Protein 3D0J (pdb70)

InterPro domains:
  IPR014710 RmlC-like jelly roll fold [G3DSA:2.60.120.10] (1-137)

Nearest PDB structures (foldseek):
  3d0j-assembly1_A-2  TM=1.005E+00  e=8.021E-25  Clostridium acetobutylicum ATCC 824
  3smh-assembly2_F  TM=5.228E-01  e=2.916E-04  Arachis hypogaea
  3smh-assembly2_B  TM=5.277E-01  e=7.782E-04  Arachis hypogaea
  1uij-assembly2_D  TM=4.399E-01  e=5.925E-04  Glycine max
  1ipj-assembly1_B  TM=4.415E-01  e=8.679E-04  Glycine max

B-factor: mean 23.26, std 12.99, range [12.83, 346.72]

Structure (mmCIF, N/CA/C/O backbone):
data_3D0J
#
_entry.id   3D0J
#
_cell.length_a   52.878
_cell.length_b   52.878
_cell.length_c   112.280
_cell.angle_alpha   90.00
_cell.angle_beta   90.00
_cell.angle_gamma   120.00
#
_symmetry.space_group_name_H-M   'P 32 2 1'
#
loop_
_entity.id
_entity.type
_entity.pdbx_description
1 polymer 'Uncharacterized protein CA_C3497'
2 non-polymer 'FORMIC ACID'
3 non-polymer GLYCEROL
4 water water
#
loop_
_atom_site.group_PDB
_atom_site.id
_atom_site.type_symbol
_atom_site.label_atom_id
_atom_site.label_alt_id
_atom_site.label_comp_id
_atom_site.label_asym_id
_atom_site.label_entity_id
_atom_site.label_seq_id
_atom_site.pdbx_PDB_ins_code
_atom_site.Cartn_x
_atom_site.Cartn_y
_atom_site.Cartn_z
_atom_site.occupancy
_atom_site.B_iso_or_equiv
_atom_site.auth_seq_id
_atom_site.auth_comp_id
_atom_site.auth_asym_id
_atom_site.auth_atom_id
_atom_site.pdbx_PDB_model_num
ATOM 1 N N . ALA A 1 3 ? 33.302 15.772 39.809 1.00 36.36 0 ALA A N 1
ATOM 2 C CA . ALA A 1 3 ? 33.703 14.577 39.009 1.00 34.68 0 ALA A CA 1
ATOM 3 C C . ALA A 1 3 ? 33.623 14.788 37.490 1.00 33.45 0 ALA A C 1
ATOM 4 O O . ALA A 1 3 ? 32.753 15.521 36.975 1.00 34.46 0 ALA A O 1
ATOM 22 N N A LYS A 1 5 ? 32.683 14.127 33.663 0.50 27.74 2 LYS A N 1
ATOM 23 N N B LYS A 1 5 ? 33.043 13.770 33.657 0.50 26.73 2 LYS A N 1
ATOM 24 C CA A LYS A 1 5 ? 31.796 13.306 32.842 0.50 25.75 2 LYS A CA 1
ATOM 25 C CA B LYS A 1 5 ? 31.957 13.281 32.867 0.50 25.20 2 LYS A CA 1
ATOM 26 C C A LYS A 1 5 ? 32.631 12.565 31.797 0.50 23.22 2 LYS A C 1
ATOM 27 C C B LYS A 1 5 ? 32.654 12.601 31.711 0.50 22.84 2 LYS A C 1
ATOM 28 O O A LYS A 1 5 ? 33.773 12.916 31.546 0.50 22.57 2 LYS A O 1
ATOM 29 O O B LYS A 1 5 ? 33.717 13.040 31.284 0.50 22.26 2 LYS A O 1
ATOM 40 N N . PRO A 1 6 ? 32.050 11.528 31.182 1.00 21.30 3 PRO A N 1
ATOM 41 C CA . PRO A 1 6 ? 32.693 10.923 29.996 1.00 19.52 3 PRO A CA 1
ATOM 42 C C . PRO A 1 6 ? 32.625 11.935 28.854 1.00 18.68 3 PRO A C 1
ATOM 43 O O . PRO A 1 6 ? 31.774 12.839 28.867 1.00 19.30 3 PRO A O 1
ATOM 47 N N . ASP A 1 7 ? 33.506 11.792 27.867 1.00 17.52 4 ASP A N 1
ATOM 48 C CA . ASP A 1 7 ? 33.309 12.556 26.627 1.00 16.91 4 ASP A CA 1
ATOM 49 C C . ASP A 1 7 ? 32.131 11.917 25.899 1.00 15.85 4 ASP A C 1
ATOM 50 O O . ASP A 1 7 ? 31.966 10.690 25.921 1.00 17.32 4 ASP A O 1
ATOM 55 N N . ILE A 1 8 ? 31.291 12.738 25.293 1.00 16.43 5 ILE A N 1
ATOM 56 C CA . ILE A 1 8 ? 30.057 12.263 24.664 1.00 16.85 5 ILE A CA 1
ATOM 57 C C . ILE A 1 8 ? 30.093 12.721 23.218 1.00 17.30 5 ILE A C 1
ATOM 58 O O . ILE A 1 8 ? 30.202 13.939 22.920 1.00 16.82 5 ILE A O 1
ATOM 63 N N . TYR A 1 9 ? 30.035 11.755 22.304 1.00 16.25 6 TYR A N 1
ATOM 64 C CA . TYR A 1 9 ? 30.189 12.064 20.879 1.00 16.53 6 TYR A CA 1
ATOM 65 C C . TYR A 1 9 ? 28.922 11.695 20.103 1.00 16.71 6 TYR A C 1
ATOM 66 O O . TYR A 1 9 ? 28.269 10.652 20.365 1.00 17.09 6 TYR A O 1
ATOM 75 N N . GLU A 1 10 ? 28.590 12.535 19.113 1.00 16.20 7 GLU A N 1
ATOM 76 C CA . GLU A 1 10 ? 27.458 12.237 18.240 1.00 17.73 7 GLU A CA 1
ATOM 77 C C . GLU A 1 10 ? 27.825 12.717 16.832 1.00 17.84 7 GLU A C 1
ATOM 78 O O . GLU A 1 10 ? 28.762 13.547 16.657 1.00 17.95 7 GLU A O 1
ATOM 84 N N . ASN A 1 11 ? 27.070 12.220 15.860 1.00 15.68 8 ASN A N 1
ATOM 85 C CA . ASN A 1 11 ? 27.238 12.683 14.477 1.00 15.50 8 ASN A CA 1
ATOM 86 C C . ASN A 1 11 ? 25.856 12.930 13.910 1.00 16.30 8 ASN A C 1
ATOM 87 O O . ASN A 1 11 ? 25.046 11.966 13.797 1.00 16.56 8 ASN A O 1
ATOM 92 N N . ASN A 1 12 ? 25.572 14.203 13.592 1.00 17.76 9 ASN A N 1
ATOM 93 C CA . ASN A 1 12 ? 24.307 14.543 12.923 1.00 18.55 9 ASN A CA 1
ATOM 94 C C . ASN A 1 12 ? 24.489 14.954 11.485 1.00 19.79 9 ASN A C 1
ATOM 95 O O . ASN A 1 12 ? 23.556 15.494 10.875 1.00 23.14 9 ASN A O 1
ATOM 100 N N . ARG A 1 13 ? 25.665 14.690 10.940 1.00 16.78 10 ARG A N 1
ATOM 101 C CA . ARG A 1 13 ? 26.007 15.090 9.567 1.00 17.18 10 ARG A CA 1
ATOM 102 C C . ARG A 1 13 ? 25.867 13.915 8.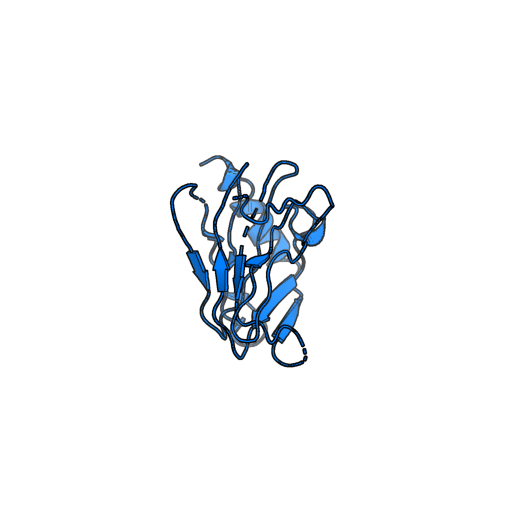606 1.00 17.32 10 ARG A C 1
ATOM 103 O O . ARG A 1 13 ? 25.768 12.761 9.017 1.00 18.57 10 ARG A O 1
ATOM 111 N N . GLU A 1 14 ? 25.874 14.191 7.309 1.00 16.57 11 GLU A N 1
ATOM 112 C CA . GLU A 1 14 ? 25.895 13.116 6.308 1.00 17.51 11 GLU A CA 1
ATOM 113 C C . GLU A 1 14 ? 27.211 12.302 6.422 1.00 16.26 11 GLU A C 1
ATOM 114 O O . GLU A 1 14 ? 28.303 12.837 6.662 1.00 18.17 11 GLU A O 1
ATOM 120 N N . GLY A 1 15 ? 27.111 10.995 6.267 1.00 17.10 12 GLY A N 1
ATOM 121 C CA . GLY A 1 15 ? 28.324 10.243 6.152 1.00 18.01 12 GLY A CA 1
ATOM 122 C C . GLY A 1 15 ? 29.095 10.097 7.455 1.00 17.23 12 GLY A C 1
ATOM 123 O O . GLY A 1 15 ? 28.526 9.934 8.543 1.00 17.23 12 GLY A O 1
ATOM 124 N N . ILE A 1 16 ? 30.411 10.148 7.345 1.00 17.29 13 ILE A N 1
ATOM 125 C CA . ILE A 1 16 ? 31.280 9.730 8.446 1.00 16.95 13 ILE A CA 1
ATOM 126 C C . ILE A 1 16 ? 31.787 10.890 9.280 1.00 16.79 13 ILE A C 1
ATOM 127 O O . ILE A 1 16 ? 32.203 11.929 8.740 1.00 17.82 13 ILE A O 1
ATOM 132 N N . LEU A 1 17 ? 31.774 10.717 10.609 1.00 16.67 14 LEU A N 1
ATOM 133 C CA . LEU A 1 17 ? 32.462 11.624 11.507 1.00 17.09 14 LEU A CA 1
ATOM 134 C C . LEU A 1 17 ? 33.304 10.755 12.436 1.00 17.42 14 LEU A C 1
ATOM 135 O O . LEU A 1 17 ? 32.781 9.846 13.128 1.00 17.89 14 LEU A O 1
ATOM 140 N N A CYS A 1 18 ? 34.601 11.024 12.429 0.50 18.77 15 CYS A N 1
ATOM 141 N N B CYS A 1 18 ? 34.610 11.002 12.479 0.50 15.97 15 CYS A N 1
ATOM 142 C CA A CYS A 1 18 ? 35.503 10.383 13.334 0.50 18.68 15 CYS A CA 1
ATOM 143 C CA B CYS A 1 18 ? 35.453 10.218 13.362 0.50 16.48 15 CYS A CA 1
ATOM 144 C C A CYS A 1 18 ? 35.329 11.084 14.662 0.50 17.75 15 CYS A C 1
ATOM 145 C C B CYS A 1 18 ? 35.652 10.913 14.694 0.50 17.23 15 CYS A C 1
ATOM 146 O O A CYS A 1 18 ? 35.414 12.342 14.749 0.50 17.11 15 CYS A O 1
ATOM 147 O O B CYS A 1 18 ? 36.287 11.957 14.815 0.50 18.26 15 CYS A O 1
ATOM 152 N N . VAL A 1 19 ? 35.090 10.285 15.703 1.00 17.60 16 VAL A N 1
ATOM 153 C CA . VAL A 1 19 ? 34.852 10.884 17.017 1.00 17.61 16 VAL A CA 1
ATOM 154 C C . VAL A 1 19 ? 35.901 10.621 18.082 1.00 18.84 16 VAL A C 1
ATOM 155 O O . VAL A 1 19 ? 36.031 11.426 19.030 1.00 19.37 16 VAL A O 1
ATOM 159 N N . TYR A 1 20 ? 36.659 9.537 17.949 1.00 17.79 17 TYR A N 1
ATOM 160 C CA . TYR A 1 20 ? 37.705 9.219 18.927 1.00 17.31 17 TYR A CA 1
ATOM 161 C C . TYR A 1 20 ? 38.904 8.679 18.151 1.00 17.74 17 TYR A C 1
ATOM 162 O O . TYR A 1 20 ? 38.744 7.851 17.253 1.00 17.59 17 TYR A O 1
ATOM 171 N N A LYS A 1 21 ? 40.092 9.175 18.494 0.50 18.45 18 LYS A N 1
ATOM 172 N N B LYS A 1 21 ? 40.115 9.109 18.495 0.50 18.54 18 LYS A N 1
ATOM 173 C CA A LYS A 1 21 ? 41.325 8.709 17.899 0.50 19.23 18 LYS A CA 1
ATOM 174 C CA B LYS A 1 21 ? 41.292 8.591 17.816 0.50 19.38 18 LYS A CA 1
ATOM 175 C C A LYS A 1 21 ? 42.410 8.666 18.967 0.50 18.93 18 LYS A C 1
ATOM 176 C C B LYS A 1 21 ? 42.500 8.730 18.733 0.50 19.21 18 LYS A C 1
ATOM 177 O O A LYS A 1 21 ? 42.492 9.553 19.844 0.50 18.14 18 LYS A O 1
ATOM 178 O O B LYS A 1 21 ? 42.735 9.805 19.300 0.50 18.89 18 LYS A O 1
ATOM 189 N N . ASN A 1 22 ? 43.246 7.641 18.893 1.00 18.57 19 ASN A N 1
ATOM 190 C CA . ASN A 1 22 ? 44.510 7.675 19.646 1.00 19.63 19 ASN A CA 1
ATOM 191 C C . ASN A 1 22 ? 45.633 7.170 18.740 1.00 20.21 19 ASN A C 1
ATOM 192 O O . ASN A 1 22 ? 45.442 7.146 17.525 1.00 21.67 19 ASN A O 1
ATOM 197 N N A GLU A 1 23 ? 46.798 6.802 19.268 0.50 20.33 20 GLU A N 1
ATOM 198 N N B GLU A 1 23 ? 46.769 6.777 19.329 0.50 20.38 20 GLU A N 1
ATOM 199 C CA A GLU A 1 23 ? 47.871 6.392 18.343 0.50 20.79 20 GLU A CA 1
ATOM 200 C CA B GLU A 1 23 ? 47.941 6.313 18.558 0.50 21.13 20 GLU A CA 1
ATOM 201 C C A GLU A 1 23 ? 47.688 4.963 17.811 0.50 20.15 20 GLU A C 1
ATOM 202 C C B GLU A 1 23 ? 47.784 4.901 17.999 0.50 20.24 20 GLU A C 1
ATOM 203 O O A GLU A 1 23 ? 48.445 4.517 16.927 0.50 21.08 20 GLU A O 1
ATOM 204 O O B GLU A 1 23 ? 48.671 4.393 17.302 0.50 21.01 20 GLU A O 1
ATOM 215 N N . LYS A 1 24 ? 46.657 4.262 18.314 1.00 19.87 21 LYS A N 1
ATOM 216 C CA . LYS A 1 24 ? 46.411 2.876 17.906 1.00 18.64 21 LYS A CA 1
ATOM 217 C C . LYS A 1 24 ? 45.123 2.675 17.102 1.00 18.65 21 LYS A C 1
ATOM 218 O O . LYS A 1 24 ? 45.163 2.084 16.009 1.00 19.79 21 LYS A O 1
ATOM 224 N N . TRP A 1 25 ? 43.996 3.147 17.659 1.00 17.80 22 TRP A N 1
ATOM 225 C CA . TRP A 1 25 ? 42.710 2.938 16.969 1.00 17.10 22 TRP A CA 1
ATOM 226 C C . TRP A 1 25 ? 41.877 4.189 16.872 1.00 17.05 22 TRP A C 1
ATOM 227 O O . TRP A 1 25 ? 42.166 5.213 17.501 1.00 17.33 22 TRP A O 1
ATOM 238 N N A LEU A 1 26 ? 40.846 4.125 16.057 0.60 17.36 23 LEU A N 1
ATOM 239 N N B LEU A 1 26 ? 40.770 4.041 16.148 0.40 16.81 23 LEU A N 1
ATOM 240 C CA A LEU A 1 26 ? 39.876 5.195 16.053 0.60 18.29 23 LEU A CA 1
ATOM 241 C CA B LEU A 1 26 ? 39.899 5.128 15.712 0.40 17.10 23 LEU A CA 1
ATOM 242 C C A LEU A 1 26 ? 38.473 4.598 16.034 0.60 17.48 23 LEU A C 1
ATOM 243 C C B LEU A 1 26 ? 38.441 4.643 15.762 0.40 16.68 23 LEU A C 1
ATOM 244 O O A LEU A 1 26 ? 38.259 3.406 15.788 0.60 17.47 23 LEU A O 1
ATOM 245 O O B LEU A 1 26 ? 38.168 3.522 15.286 0.40 16.28 23 LEU A O 1
ATOM 254 N N . VAL A 1 27 ? 37.519 5.464 16.315 1.00 16.98 24 VAL A N 1
ATOM 255 C CA . VAL A 1 27 ? 36.079 5.101 16.320 1.00 16.22 24 VAL A CA 1
ATOM 256 C C . VAL A 1 27 ? 35.324 6.179 15.576 1.00 17.45 24 VAL A C 1
ATOM 257 O O . VAL A 1 27 ? 35.516 7.373 15.844 1.00 17.46 24 VAL A O 1
ATOM 261 N N . CYS A 1 28 ? 34.532 5.742 14.596 1.00 16.21 25 CYS A N 1
ATOM 262 C CA . CYS A 1 28 ? 33.759 6.689 13.774 1.00 16.26 25 CYS A CA 1
ATOM 263 C C . CYS A 1 28 ? 32.281 6.352 13.879 1.00 16.20 25 CYS A C 1
ATOM 264 O O . CYS A 1 28 ? 31.899 5.183 14.110 1.00 16.98 25 CYS A O 1
ATOM 267 N N . ILE A 1 29 ? 31.448 7.378 13.699 1.00 15.71 26 ILE A N 1
ATOM 268 C CA . ILE A 1 29 ? 30.004 7.183 13.582 1.00 16.13 26 ILE A CA 1
ATOM 269 C C . ILE A 1 29 ? 29.622 7.517 12.143 1.00 16.17 26 ILE A C 1
ATOM 270 O O . ILE A 1 29 ? 29.951 8.598 11.640 1.00 16.02 26 ILE A O 1
ATOM 275 N N . LYS A 1 30 ? 28.964 6.585 11.458 1.00 15.88 27 LYS A N 1
ATOM 276 C CA . LYS A 1 30 ? 28.619 6.785 10.046 1.00 16.21 27 LYS A CA 1
ATOM 277 C C . LYS A 1 30 ? 27.111 6.820 9.855 1.00 16.94 27 LYS A C 1
ATOM 278 O O . LYS A 1 30 ? 26.400 5.844 10.190 1.00 17.39 27 LYS A O 1
ATOM 284 N N . ASN A 1 31 ? 26.611 7.913 9.293 1.00 16.40 28 ASN A N 1
ATOM 285 C CA . ASN A 1 31 ? 25.209 8.052 8.889 1.00 17.24 28 ASN A CA 1
ATOM 286 C C . ASN A 1 31 ? 25.092 7.792 7.399 1.00 16.60 28 ASN A C 1
ATOM 287 O O . ASN A 1 31 ? 26.100 7.564 6.719 1.00 16.88 28 ASN A O 1
ATOM 292 N N . TRP A 1 32 ? 23.871 7.844 6.911 1.00 16.43 29 TRP A N 1
ATOM 293 C CA . TRP A 1 32 ? 23.640 7.654 5.477 1.00 16.87 29 TRP A CA 1
ATOM 294 C C . TRP A 1 32 ? 24.449 8.658 4.661 1.00 16.97 29 TRP A C 1
ATOM 295 O O . TRP A 1 32 ? 24.639 9.823 5.074 1.00 16.70 29 TRP A O 1
ATOM 306 N N A LYS A 1 33 ? 24.952 8.206 3.512 0.50 17.41 30 LYS A N 1
ATOM 307 N N B LYS A 1 33 ? 24.896 8.188 3.498 0.50 17.61 30 LYS A N 1
ATOM 308 C CA A LYS A 1 33 ? 25.520 9.105 2.498 0.50 17.81 30 LYS A CA 1
ATOM 309 C CA B LYS A 1 33 ? 25.513 9.035 2.486 0.50 18.41 30 LYS A CA 1
ATOM 310 C C A LYS A 1 33 ? 25.221 8.457 1.149 0.50 17.76 30 LYS A C 1
ATOM 311 C C B LYS A 1 33 ? 25.092 8.447 1.144 0.50 17.93 30 LYS A C 1
ATOM 312 O O A LYS A 1 33 ? 25.111 7.233 1.067 0.50 17.30 30 LYS A O 1
ATOM 313 O O B LYS A 1 33 ? 24.737 7.274 1.064 0.50 17.66 30 LYS A O 1
ATOM 324 N N . PRO A 1 34 ? 25.079 9.276 0.086 1.00 18.09 31 PRO A N 1
ATOM 325 C CA . PRO A 1 34 ? 24.701 8.769 -1.247 1.00 17.70 31 PRO A CA 1
ATOM 326 C C . PRO A 1 34 ? 25.425 7.508 -1.743 1.00 17.56 31 PRO A C 1
ATOM 327 O O . PRO A 1 34 ? 24.713 6.627 -2.293 1.00 18.77 31 PRO A O 1
ATOM 331 N N . ASP A 1 35 ? 26.747 7.350 -1.534 1.00 17.59 32 ASP A N 1
ATOM 332 C CA . ASP A 1 35 ? 27.385 6.155 -2.089 1.00 18.40 32 ASP A CA 1
ATOM 333 C C . ASP A 1 35 ? 27.192 4.889 -1.257 1.00 18.59 32 ASP A C 1
ATOM 334 O O . ASP A 1 35 ? 27.739 3.819 -1.588 1.00 19.50 32 ASP A O 1
ATOM 339 N N . ASN A 1 36 ? 26.428 5.029 -0.175 1.00 18.02 33 ASN A N 1
ATOM 340 C CA . ASN A 1 36 ? 25.942 3.845 0.531 1.00 17.85 33 ASN A CA 1
ATOM 341 C C . ASN A 1 36 ? 24.460 3.595 0.249 1.00 17.64 33 ASN A C 1
ATOM 342 O O . ASN A 1 36 ? 23.911 2.588 0.689 1.00 18.05 33 ASN A O 1
ATOM 347 N N . ASP A 1 37 ? 23.767 4.533 -0.402 1.00 17.32 34 ASP A N 1
ATOM 348 C CA . ASP A 1 37 ? 22.368 4.259 -0.719 1.00 17.22 34 ASP A CA 1
ATOM 349 C C . ASP A 1 37 ? 22.249 3.126 -1.732 1.00 17.35 34 ASP A C 1
ATOM 350 O O . ASP A 1 37 ? 23.126 2.958 -2.584 1.00 16.67 34 ASP A O 1
ATOM 355 N N . ILE A 1 38 ? 21.133 2.394 -1.689 1.00 17.76 35 ILE A N 1
ATOM 356 C CA . ILE A 1 38 ? 20.948 1.345 -2.698 1.00 19.14 35 ILE A CA 1
ATOM 357 C C . ILE A 1 38 ? 21.100 1.900 -4.142 1.00 19.71 35 ILE A C 1
ATOM 358 O O . ILE A 1 38 ? 21.650 1.209 -5.026 1.00 20.54 35 ILE A O 1
ATOM 363 N N A GLU A 1 39 ? 20.657 3.123 -4.368 0.60 18.65 36 GLU A N 1
ATOM 364 N N B GLU A 1 39 ? 20.655 3.139 -4.350 0.40 19.68 36 GLU A N 1
ATOM 365 C CA A GLU A 1 39 ? 20.767 3.699 -5.713 0.60 19.62 36 GLU A CA 1
ATOM 366 C CA B GLU A 1 39 ? 20.706 3.812 -5.665 0.40 21.17 36 GLU A CA 1
ATOM 367 C C A GLU A 1 39 ? 22.157 4.152 -6.078 0.60 18.83 36 GLU A C 1
ATOM 368 C C B GLU A 1 39 ? 22.052 4.451 -5.995 0.40 19.96 36 GLU A C 1
ATOM 369 O O A GLU A 1 39 ? 22.462 4.334 -7.279 0.60 18.82 36 GLU A O 1
ATOM 370 O O B GLU A 1 39 ? 22.239 5.040 -7.076 0.40 19.43 36 GLU A O 1
ATOM 381 N N . GLY A 1 40 ? 22.978 4.383 -5.045 1.00 18.92 37 GLY A N 1
ATOM 382 C CA . GLY A 1 40 ? 24.291 5.006 -5.202 1.00 18.70 37 GLY A CA 1
ATOM 383 C C . GLY A 1 40 ? 25.463 4.046 -5.085 1.00 19.12 37 GLY A C 1
ATOM 384 O O . GLY A 1 40 ? 26.595 4.471 -5.205 1.00 19.59 37 GLY A O 1
ATOM 385 N N A ILE A 1 41 ? 25.200 2.751 -4.884 0.60 18.76 38 ILE A N 1
ATOM 386 N N B ILE A 1 41 ? 25.212 2.772 -4.811 0.40 19.18 38 ILE A N 1
ATOM 387 C CA A ILE A 1 41 ? 26.291 1.771 -4.803 0.60 18.02 38 ILE A CA 1
ATOM 388 C CA B ILE A 1 41 ? 26.332 1.850 -4.725 0.40 18.88 38 ILE A CA 1
ATOM 389 C C A ILE A 1 41 ? 27.102 1.716 -6.095 0.60 19.31 38 ILE A C 1
ATOM 390 C C B ILE A 1 41 ? 27.082 1.859 -6.068 0.40 19.54 38 ILE A C 1
ATOM 391 O O A ILE A 1 41 ? 26.554 1.450 -7.164 0.60 19.38 38 ILE A O 1
ATOM 392 O O B ILE A 1 41 ? 26.469 1.821 -7.139 0.40 19.13 38 ILE A O 1
ATOM 401 N N . ALA A 1 42 ? 28.406 1.999 -6.003 1.00 18.68 39 ALA A N 1
ATOM 402 C CA . ALA A 1 42 ? 29.215 2.174 -7.214 1.00 18.88 39 ALA A CA 1
ATOM 403 C C . ALA A 1 42 ? 30.629 1.659 -7.102 1.00 18.31 39 ALA A C 1
ATOM 404 O O . ALA A 1 42 ? 31.295 1.493 -8.116 1.00 19.25 39 ALA A O 1
ATOM 406 N N . HIS A 1 43 ? 31.115 1.464 -5.871 1.00 18.00 40 HIS A N 1
ATOM 407 C CA . HIS A 1 43 ? 32.509 1.052 -5.664 1.00 16.78 40 HIS A CA 1
ATOM 408 C C . HIS A 1 43 ? 32.608 0.370 -4.335 1.00 17.54 40 HIS A C 1
ATOM 409 O O . HIS A 1 43 ? 31.736 0.546 -3.468 1.00 17.90 40 HIS A O 1
ATOM 416 N N . LEU A 1 44 ? 33.631 -0.452 -4.191 1.00 16.28 41 LEU A N 1
ATOM 417 C CA . LEU A 1 44 ? 33.989 -1.078 -2.928 1.00 17.41 41 LEU A CA 1
ATOM 418 C C . LEU A 1 44 ? 35.303 -0.515 -2.426 1.00 17.57 41 LEU A C 1
ATOM 419 O O . LEU A 1 44 ? 36.044 0.102 -3.192 1.00 17.75 41 LEU A O 1
ATOM 424 N N . GLU A 1 45 ? 35.613 -0.780 -1.153 1.00 17.32 42 GLU A N 1
ATOM 425 C CA . GLU A 1 45 ? 36.838 -0.282 -0.525 1.00 17.85 42 GLU A CA 1
ATOM 426 C C . GLU A 1 45 ? 37.617 -1.484 -0.022 1.00 17.53 42 GLU A C 1
ATOM 427 O O . GLU A 1 45 ? 37.061 -2.561 0.258 1.00 17.19 42 GLU A O 1
ATOM 433 N N . ILE A 1 46 ? 38.916 -1.284 0.170 1.00 18.33 43 ILE A N 1
ATOM 434 C CA . ILE A 1 46 ? 39.732 -2.349 0.745 1.00 17.98 43 ILE A CA 1
ATOM 435 C C . ILE A 1 46 ? 40.781 -1.674 1.626 1.00 18.08 43 ILE A C 1
ATOM 436 O O . ILE A 1 46 ? 41.329 -0.614 1.260 1.00 18.26 43 ILE A O 1
ATOM 441 N N . HIS A 1 47 ? 41.048 -2.282 2.786 1.00 16.96 44 HIS A N 1
ATOM 442 C CA . HIS A 1 47 ? 42.132 -1.817 3.653 1.00 17.05 44 HIS A CA 1
ATOM 443 C C . HIS A 1 47 ? 43.253 -2.845 3.589 1.00 18.55 44 HIS A C 1
ATOM 444 O O . HIS A 1 47 ? 43.075 -4.019 3.928 1.00 19.63 44 HIS A O 1
ATOM 451 N N . HIS A 1 48 ? 44.436 -2.396 3.203 1.00 19.42 45 HIS A N 1
ATOM 452 C CA . HIS A 1 48 ? 45.560 -3.339 3.148 1.00 19.25 45 HIS A CA 1
ATOM 453 C C . HIS A 1 48 ? 46.243 -3.658 4.465 1.00 20.51 45 HIS A C 1
ATOM 454 O O . HIS A 1 48 ? 46.962 -4.659 4.545 1.00 22.55 45 HIS A O 1
ATOM 461 N N A SER A 1 49 ? 45.998 -2.843 5.488 0.50 19.93 46 SER A N 1
ATOM 462 N N B SER A 1 49 ? 46.059 -2.818 5.485 0.50 20.22 46 SER A N 1
ATOM 463 C CA A SER A 1 49 ? 46.805 -2.926 6.702 0.50 19.80 46 SER A CA 1
ATOM 464 C CA B SER A 1 49 ? 46.805 -3.002 6.745 0.50 20.32 46 SER A CA 1
ATOM 465 C C A SER A 1 49 ? 46.013 -2.977 8.005 0.50 19.98 46 SER A C 1
ATOM 466 C C B SER A 1 49 ? 45.996 -2.684 8.004 0.50 19.90 46 SER A C 1
ATOM 467 O O A SER A 1 49 ? 46.602 -3.081 9.079 0.50 19.76 46 SER A O 1
ATOM 468 O O B SER A 1 49 ? 46.541 -2.251 9.032 0.50 18.55 46 SER A O 1
ATOM 473 N N . THR A 1 50 ? 44.689 -2.893 7.908 1.00 19.07 47 THR A N 1
ATOM 474 C CA . THR A 1 50 ? 43.835 -2.910 9.105 1.00 18.53 47 THR A CA 1
ATOM 475 C C . THR A 1 50 ? 42.602 -3.775 8.911 1.00 18.49 47 THR A C 1
ATOM 476 O O . THR A 1 50 ? 42.030 -3.815 7.816 1.00 18.74 47 THR A O 1
ATOM 480 N N . ASP A 1 51 ? 42.210 -4.431 9.995 1.00 17.41 48 ASP A N 1
ATOM 481 C CA . ASP A 1 51 ? 40.881 -4.992 10.096 1.00 17.63 48 ASP A CA 1
ATOM 482 C C . ASP A 1 51 ? 39.907 -3.856 10.464 1.00 17.46 48 ASP A C 1
ATOM 483 O O . ASP A 1 51 ? 40.329 -2.803 10.977 1.00 17.76 48 ASP A O 1
ATOM 488 N N . GLU A 1 52 ? 38.607 -4.071 10.242 1.00 16.99 49 GLU A N 1
ATOM 489 C CA . GLU A 1 52 ? 37.626 -3.062 10.649 1.00 16.56 49 GLU A CA 1
ATOM 490 C C . GLU A 1 52 ? 36.385 -3.735 11.205 1.00 16.04 49 GLU A C 1
ATOM 491 O O . GLU A 1 52 ? 35.928 -4.744 10.655 1.00 16.25 49 GLU A O 1
ATOM 497 N N . GLN A 1 53 ? 35.891 -3.230 12.338 1.00 15.29 50 GLN A N 1
ATOM 498 C CA . GLN A 1 53 ? 34.665 -3.780 12.905 1.00 15.57 50 GLN A CA 1
ATOM 499 C C . GLN A 1 53 ? 33.520 -2.794 12.783 1.00 15.96 50 GLN A C 1
ATOM 500 O O . GLN A 1 53 ? 33.738 -1.562 12.838 1.00 16.46 50 GLN A O 1
ATOM 506 N N . PHE A 1 54 ? 32.304 -3.328 12.595 1.00 15.22 51 PHE A N 1
ATOM 507 C CA . PHE A 1 54 ? 31.127 -2.504 12.339 1.00 16.12 51 PHE A CA 1
ATOM 508 C C . PHE A 1 54 ? 30.054 -2.893 13.333 1.00 16.75 51 PHE A C 1
ATOM 509 O O . PHE A 1 54 ? 29.820 -4.072 13.596 1.00 16.26 51 PHE A O 1
ATOM 517 N N . ILE A 1 55 ? 29.342 -1.885 13.826 1.00 16.51 52 ILE A N 1
ATOM 518 C CA . ILE A 1 55 ? 28.284 -2.074 14.793 1.00 17.03 52 ILE A CA 1
ATOM 519 C C . ILE A 1 55 ? 27.113 -1.256 14.344 1.00 17.63 52 ILE A C 1
ATOM 520 O O . ILE A 1 55 ? 27.219 -0.042 14.280 1.00 19.02 52 ILE A O 1
ATOM 525 N N . LEU A 1 56 ? 25.977 -1.905 14.085 1.00 16.33 53 LEU A N 1
ATOM 526 C CA . LEU A 1 56 ? 24.747 -1.204 13.647 1.00 16.30 53 LEU A CA 1
ATOM 527 C C . LEU A 1 56 ? 24.031 -0.642 14.872 1.00 18.33 53 LEU A C 1
ATOM 528 O O . LEU A 1 56 ? 23.734 -1.411 15.823 1.00 18.34 53 LEU A O 1
ATOM 533 N N . SER A 1 57 ? 23.668 0.645 14.801 1.00 16.83 54 SER A N 1
ATOM 534 C CA . SER A 1 57 ? 22.992 1.328 15.912 1.00 17.51 54 SER A CA 1
ATOM 535 C C . SER A 1 57 ? 21.512 1.580 15.625 1.00 17.72 54 SER A C 1
ATOM 536 O O . SER A 1 57 ? 20.643 1.305 16.491 1.00 19.77 54 SER A O 1
ATOM 539 N N . ALA A 1 58 ? 21.206 2.078 14.435 1.00 17.62 55 ALA A N 1
ATOM 540 C CA . ALA A 1 58 ? 19.819 2.443 14.049 1.00 17.30 55 ALA A CA 1
ATOM 541 C C . ALA A 1 58 ? 19.572 2.038 12.608 1.00 17.02 55 ALA A C 1
ATOM 542 O O . ALA A 1 58 ? 20.517 1.998 11.804 1.00 17.01 55 ALA A O 1
ATOM 544 N N . GLY A 1 59 ? 18.307 1.766 12.274 1.00 17.28 56 GLY A N 1
ATOM 545 C CA . GLY A 1 59 ? 17.964 1.495 10.891 1.00 16.19 56 GLY A CA 1
ATOM 546 C C . GLY A 1 59 ? 18.505 0.148 10.443 1.00 16.70 56 GLY A C 1
ATOM 547 O O . GLY A 1 59 ? 18.883 -0.706 11.262 1.00 18.82 56 GLY A O 1
ATOM 548 N N . LYS A 1 60 ? 18.516 -0.003 9.130 1.00 17.10 57 LYS A N 1
ATOM 549 C CA . LYS A 1 60 ? 18.939 -1.270 8.509 1.00 17.10 57 LYS A CA 1
ATOM 550 C C . LYS A 1 60 ? 20.211 -1.057 7.731 1.00 16.91 57 LYS A C 1
ATOM 551 O O . LYS A 1 60 ? 20.491 0.048 7.223 1.00 17.29 57 LYS A O 1
ATOM 557 N N . ALA A 1 61 ? 21.001 -2.123 7.606 1.00 16.77 58 ALA A N 1
ATOM 558 C CA . ALA A 1 61 ? 22.221 -2.028 6.802 1.00 16.67 58 ALA A CA 1
ATOM 559 C C . ALA A 1 61 ? 22.629 -3.387 6.313 1.00 15.90 58 ALA A C 1
ATOM 560 O O . ALA A 1 61 ? 22.370 -4.390 6.973 1.00 16.52 58 ALA A O 1
ATOM 562 N N . ILE A 1 62 ? 23.253 -3.381 5.140 1.00 15.63 59 ILE A N 1
ATOM 563 C CA . ILE A 1 62 ? 23.855 -4.564 4.557 1.00 16.08 59 ILE A CA 1
ATOM 564 C C . ILE A 1 62 ? 25.346 -4.326 4.359 1.00 16.56 59 ILE A C 1
ATOM 565 O O . ILE A 1 62 ? 25.774 -3.236 3.948 1.00 17.64 59 ILE A O 1
ATOM 570 N N A LEU A 1 63 ? 26.139 -5.328 4.702 0.60 17.10 60 LEU A N 1
ATOM 571 N N B LEU A 1 63 ? 26.127 -5.335 4.731 0.40 16.97 60 LEU A N 1
ATOM 572 C CA A LEU A 1 63 ? 27.582 -5.258 4.487 0.60 17.07 60 LEU A CA 1
ATOM 573 C CA B LEU A 1 63 ? 27.554 -5.360 4.434 0.40 17.05 60 LEU A CA 1
ATOM 574 C C A LEU A 1 63 ? 27.917 -6.113 3.262 0.60 17.18 60 LEU A C 1
ATOM 575 C C B LEU A 1 63 ? 27.785 -6.133 3.151 0.40 17.22 60 LEU A C 1
ATOM 576 O O A LEU A 1 63 ? 27.628 -7.325 3.249 0.60 17.35 60 LEU A O 1
ATOM 577 O O B LEU A 1 63 ? 27.334 -7.288 2.995 0.40 16.96 60 LEU A O 1
ATOM 586 N N . ILE A 1 64 ? 28.462 -5.489 2.213 1.00 17.14 61 ILE A N 1
ATOM 587 C CA . ILE A 1 64 ? 28.939 -6.178 1.043 1.00 17.08 61 ILE A CA 1
ATOM 588 C C . ILE A 1 64 ? 30.369 -6.603 1.362 1.00 17.38 61 ILE A C 1
ATOM 589 O O . ILE A 1 64 ? 31.166 -5.790 1.854 1.00 17.79 61 ILE A O 1
ATOM 594 N N . THR A 1 65 ? 30.692 -7.855 1.036 1.00 17.86 62 THR A N 1
ATOM 595 C CA . THR A 1 65 ? 32.085 -8.292 1.054 1.00 18.12 62 THR A CA 1
ATOM 596 C C . THR A 1 65 ? 32.351 -8.962 -0.277 1.00 18.58 62 THR A C 1
ATOM 597 O O . THR A 1 65 ? 31.426 -9.489 -0.913 1.00 19.44 62 THR A O 1
ATOM 601 N N . ALA A 1 66 ? 33.604 -8.910 -0.732 1.00 18.05 63 ALA A N 1
ATOM 602 C CA . ALA A 1 66 ? 33.887 -9.450 -2.064 1.00 19.25 63 ALA A CA 1
ATOM 603 C C . ALA A 1 66 ? 35.328 -9.878 -2.199 1.00 20.53 63 ALA A C 1
ATOM 604 O O . ALA A 1 66 ? 36.212 -9.407 -1.476 1.00 19.89 63 ALA A O 1
ATOM 606 N N A GLU A 1 67 ? 35.552 -10.810 -3.119 0.50 21.75 64 GLU A N 1
ATOM 607 N N B GLU A 1 67 ? 35.543 -10.789 -3.144 0.50 22.29 64 GLU A N 1
ATOM 608 C CA A GLU A 1 67 ? 36.905 -11.053 -3.604 0.50 23.27 64 GLU A CA 1
ATOM 609 C CA B GLU A 1 67 ? 36.888 -11.133 -3.588 0.50 24.37 64 GLU A CA 1
ATOM 610 C C A GLU A 1 67 ? 36.961 -10.670 -5.072 0.50 23.78 64 GLU A C 1
ATOM 611 C C B GLU A 1 67 ? 36.997 -10.807 -5.087 0.50 24.54 64 GLU A C 1
ATOM 612 O O A GLU A 1 67 ? 35.966 -10.742 -5.801 0.50 23.10 64 GLU A O 1
ATOM 613 O O B GLU A 1 67 ? 36.041 -11.001 -5.844 0.50 24.04 64 GLU A O 1
ATOM 624 N N . LYS A 1 68 ? 38.146 -10.272 -5.497 1.00 25.28 65 LYS A N 1
ATOM 625 C CA . LYS A 1 68 ? 38.360 -9.857 -6.863 1.00 28.72 65 LYS A CA 1
ATOM 626 C C . LYS A 1 68 ? 39.027 -11.029 -7.554 1.00 32.09 65 LYS A C 1
ATOM 627 O O . LYS A 1 68 ? 40.039 -11.551 -7.074 1.00 31.54 65 LYS A O 1
ATOM 633 N N . GLU A 1 69 ? 38.424 -11.473 -8.649 1.00 35.03 66 GLU A N 1
ATOM 634 C CA . GLU A 1 69 ? 38.917 -12.620 -9.406 1.00 39.92 66 GLU A CA 1
ATOM 635 C C . GLU A 1 69 ? 39.030 -12.134 -10.841 1.00 40.91 66 GLU A C 1
ATOM 636 O O . GLU A 1 69 ? 38.033 -11.714 -11.454 1.00 41.18 66 GLU A O 1
ATOM 642 N N . ASN A 1 70 ? 40.251 -12.181 -11.367 1.00 42.55 67 ASN A N 1
ATOM 643 C CA . ASN A 1 70 ? 40.575 -11.491 -12.608 1.00 43.92 67 ASN A CA 1
ATOM 644 C C . ASN A 1 70 ? 40.117 -10.034 -12.458 1.00 43.58 67 ASN A C 1
ATOM 645 O O . ASN A 1 70 ? 40.566 -9.346 -11.534 1.00 44.59 67 ASN A O 1
ATOM 650 N N . ASP A 1 71 ? 39.205 -9.566 -13.303 1.00 42.45 68 ASP A N 1
ATOM 651 C CA . ASP A 1 71 ? 38.738 -8.185 -13.157 1.00 40.43 68 ASP A CA 1
ATOM 652 C C . ASP A 1 71 ? 37.290 -8.046 -12.683 1.00 37.49 68 ASP A C 1
ATOM 653 O O . ASP A 1 71 ? 36.686 -6.980 -12.864 1.00 38.69 68 ASP A O 1
ATOM 658 N N A LYS A 1 72 ? 36.767 -9.099 -12.049 0.50 35.27 69 LYS A N 1
ATOM 659 N N B LYS A 1 72 ? 36.717 -9.116 -12.128 0.50 35.11 69 LYS A N 1
ATOM 660 C CA A LYS A 1 72 ? 35.371 -9.161 -11.600 0.50 32.39 69 LYS A CA 1
ATOM 661 C CA B LYS A 1 72 ? 35.358 -9.051 -11.585 0.50 32.10 69 LYS A CA 1
ATOM 662 C C A LYS A 1 72 ? 35.275 -9.506 -10.110 0.50 29.34 69 LYS A C 1
ATOM 663 C C B LYS A 1 72 ? 35.357 -9.331 -10.085 0.50 29.20 69 LYS A C 1
ATOM 664 O O A LYS A 1 72 ? 36.090 -10.275 -9.587 0.50 28.53 69 LYS A O 1
ATOM 665 O O B LYS A 1 72 ? 36.321 -9.859 -9.531 0.50 28.93 69 LYS A O 1
ATOM 676 N N . PHE A 1 73 ? 34.262 -8.964 -9.438 1.00 26.19 70 PHE A N 1
ATOM 677 C CA . PHE A 1 73 ? 34.074 -9.258 -8.021 1.00 23.01 70 PHE A CA 1
ATOM 678 C C . PHE A 1 73 ? 33.128 -10.431 -7.845 1.00 22.56 70 PHE A C 1
ATOM 679 O O . PHE A 1 73 ? 32.081 -10.476 -8.500 1.00 23.23 70 PHE A O 1
ATOM 687 N N . ASN A 1 74 ? 33.495 -11.335 -6.947 1.00 21.12 71 ASN A N 1
ATOM 688 C CA . ASN A 1 74 ? 32.560 -12.346 -6.421 1.00 20.80 71 ASN A CA 1
ATOM 689 C C . ASN A 1 74 ? 31.983 -11.719 -5.159 1.00 20.55 71 ASN A C 1
ATOM 690 O O . ASN A 1 74 ? 32.750 -11.406 -4.236 1.00 22.73 71 ASN A O 1
ATOM 695 N N . ILE A 1 75 ? 30.669 -11.539 -5.100 1.00 18.59 72 ILE A N 1
ATOM 696 C CA . ILE A 1 75 ? 30.034 -10.671 -4.091 1.00 18.13 72 ILE A CA 1
ATOM 697 C C . ILE A 1 75 ? 29.212 -11.482 -3.061 1.00 19.08 72 ILE A C 1
ATOM 698 O O . ILE A 1 75 ? 28.517 -12.471 -3.419 1.00 20.00 72 ILE A O 1
ATOM 703 N N A GLU A 1 76 ? 29.308 -11.084 -1.800 0.60 18.87 73 GLU A N 1
ATOM 704 N N B GLU A 1 76 ? 29.323 -11.086 -1.790 0.40 18.68 73 GLU A N 1
ATOM 705 C CA A GLU A 1 76 ? 28.466 -11.612 -0.735 0.60 19.16 73 GLU A CA 1
ATOM 706 C CA B GLU A 1 76 ? 28.527 -11.619 -0.670 0.40 18.66 73 GLU A CA 1
ATOM 707 C C A GLU A 1 76 ? 27.745 -10.407 -0.128 0.60 18.09 73 GLU A C 1
ATOM 708 C C B GLU A 1 76 ? 27.784 -10.443 -0.015 0.40 17.88 73 GLU A C 1
ATOM 709 O O A GLU A 1 76 ? 28.305 -9.282 -0.057 0.60 17.76 73 GLU A O 1
ATOM 710 O O B GLU A 1 76 ? 28.367 -9.369 0.215 0.40 17.48 73 GLU A O 1
ATOM 721 N N . LEU A 1 77 ? 26.507 -10.648 0.309 1.00 17.46 74 LEU A N 1
ATOM 722 C CA . LEU A 1 77 ? 25.737 -9.644 1.062 1.00 16.79 74 LEU A CA 1
ATOM 723 C C . LEU A 1 77 ? 25.380 -10.220 2.405 1.00 17.12 74 LEU A C 1
ATOM 724 O O . LEU A 1 77 ? 24.908 -11.374 2.464 1.00 18.05 74 LEU A O 1
ATOM 729 N N . THR A 1 78 ? 25.559 -9.426 3.459 1.00 16.43 75 THR A N 1
ATOM 730 C CA . THR A 1 78 ? 25.221 -9.860 4.834 1.00 15.99 75 THR A CA 1
ATOM 731 C C . THR A 1 78 ? 24.328 -8.790 5.447 1.00 15.43 75 THR A C 1
ATOM 732 O O . THR A 1 78 ? 24.749 -7.629 5.601 1.00 17.08 75 THR A O 1
ATOM 736 N N . LEU A 1 79 ? 23.096 -9.173 5.798 1.00 16.06 76 LEU A N 1
ATOM 737 C CA . LEU A 1 79 ? 22.203 -8.219 6.475 1.00 16.46 76 LEU A CA 1
ATOM 738 C C . LEU A 1 79 ? 22.688 -8.061 7.930 1.00 16.23 76 LEU A C 1
ATOM 739 O O . LEU A 1 79 ? 22.753 -9.061 8.674 1.00 18.78 76 LEU A O 1
ATOM 752 N N A GLU A 1 81 ? 22.687 -7.257 11.866 0.60 18.87 78 GLU A N 1
ATOM 753 N N B GLU A 1 81 ? 22.649 -7.326 11.840 0.40 18.01 78 GLU A N 1
ATOM 754 C CA A GLU A 1 81 ? 21.777 -7.318 12.996 0.60 20.00 78 GLU A CA 1
ATOM 755 C CA B GLU A 1 81 ? 21.710 -7.398 12.949 0.40 18.35 78 GLU A CA 1
ATOM 756 C C A GLU A 1 81 ? 22.268 -6.434 14.122 0.60 18.60 78 GLU A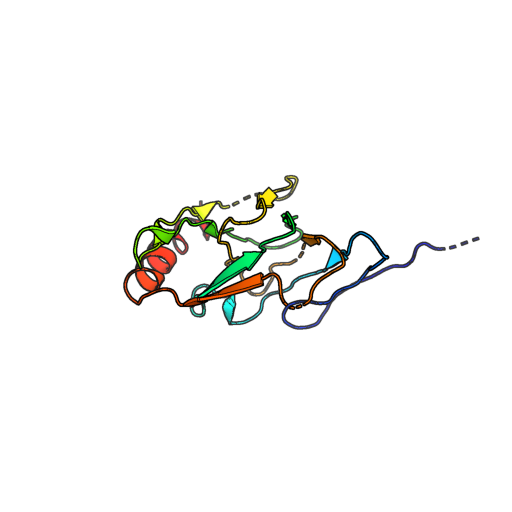 C 1
ATOM 757 C C B GLU A 1 81 ? 22.193 -6.540 14.098 0.40 17.43 78 GLU A C 1
ATOM 758 O O A GLU A 1 81 ? 23.461 -6.432 14.462 0.60 18.57 78 GLU A O 1
ATOM 759 O O B GLU A 1 81 ? 23.381 -6.536 14.441 0.40 17.46 78 GLU A O 1
ATOM 770 N N A LYS A 1 82 ? 21.350 -5.682 14.714 0.60 18.42 79 LYS A N 1
ATOM 771 N N B LYS A 1 82 ? 21.264 -5.825 14.712 0.40 17.38 79 LYS A N 1
ATOM 772 C CA A LYS A 1 82 ? 21.673 -4.932 15.912 0.60 18.51 79 LYS A CA 1
ATOM 773 C CA B LYS A 1 82 ? 21.580 -5.084 15.908 0.40 17.77 79 LYS A CA 1
ATOM 774 C C A LYS A 1 82 ? 21.959 -5.956 17.026 0.60 18.11 79 LYS A C 1
ATOM 775 C C B LYS A 1 82 ? 22.054 -6.092 16.962 0.40 17.44 79 LYS A C 1
ATOM 776 O O A LYS A 1 82 ? 21.220 -6.944 17.204 0.60 18.72 79 LYS A O 1
ATOM 777 O O B LYS A 1 82 ? 21.540 -7.213 17.046 0.40 17.75 79 LYS A O 1
ATOM 788 N N . GLY A 1 83 ? 23.046 -5.688 17.747 1.00 17.31 80 GLY A N 1
ATOM 789 C CA . GLY A 1 83 ? 23.527 -6.516 18.854 1.00 17.58 80 GLY A CA 1
ATOM 790 C C . GLY A 1 83 ? 24.740 -7.351 18.496 1.00 17.40 80 GLY A C 1
ATOM 791 O O . GLY A 1 83 ? 25.387 -7.936 19.376 1.00 18.34 80 GLY A O 1
ATOM 792 N N . LYS A 1 84 ? 25.042 -7.417 17.207 1.00 16.76 81 LYS A N 1
ATOM 793 C CA . LYS A 1 84 ? 26.235 -8.150 16.738 1.00 16.39 81 LYS A CA 1
ATOM 794 C C . LYS A 1 84 ? 27.368 -7.205 16.328 1.00 16.76 81 LYS A C 1
ATOM 795 O O . LYS A 1 84 ? 27.148 -5.985 16.124 1.00 18.19 81 LYS A O 1
ATOM 801 N N . VAL A 1 85 ? 28.578 -7.780 16.255 1.00 16.21 82 VAL A N 1
ATOM 802 C CA . VAL A 1 85 ? 29.724 -7.040 15.762 1.00 15.81 82 VAL A CA 1
ATOM 803 C C . VAL A 1 85 ? 30.213 -7.783 14.514 1.00 16.70 82 VAL A C 1
ATOM 804 O O . VAL A 1 85 ? 30.260 -9.029 14.520 1.00 17.45 82 VAL A O 1
ATOM 808 N N . TYR A 1 86 ? 30.536 -7.031 13.450 1.00 15.64 83 TYR A N 1
ATOM 809 C CA . TYR A 1 86 ? 31.005 -7.610 12.178 1.00 17.07 83 TYR A CA 1
ATOM 810 C C . TYR A 1 86 ? 32.428 -7.196 11.980 1.00 17.74 83 TYR A C 1
ATOM 811 O O . TYR A 1 86 ? 32.784 -6.042 12.192 1.00 18.97 83 TYR A O 1
ATOM 820 N N . ASN A 1 87 ? 33.252 -8.143 11.539 1.00 16.15 84 ASN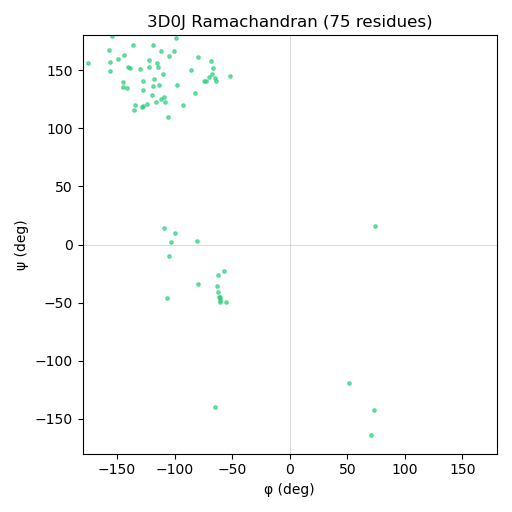 A N 1
ATOM 821 C CA . ASN A 1 87 ? 34.647 -7.813 11.249 1.00 16.28 84 ASN A CA 1
ATOM 822 C C . ASN A 1 87 ? 34.967 -8.085 9.791 1.00 16.88 84 ASN A C 1
ATOM 823 O O . ASN A 1 87 ? 34.703 -9.187 9.297 1.00 16.54 84 ASN A O 1
ATOM 828 N N . VAL A 1 88 ? 35.546 -7.085 9.132 1.00 16.41 85 VAL A N 1
ATOM 829 C CA . VAL A 1 88 ? 36.085 -7.245 7.770 1.00 16.80 85 VAL A CA 1
ATOM 830 C C . VAL A 1 88 ? 37.602 -7.279 7.914 1.00 17.60 85 VAL A C 1
ATOM 831 O O . VAL A 1 88 ? 38.200 -6.260 8.236 1.00 16.72 85 VAL A O 1
ATOM 835 N N . PRO A 1 89 ? 38.226 -8.441 7.691 1.00 17.46 86 PRO A N 1
ATOM 836 C CA . PRO A 1 89 ? 39.693 -8.472 7.841 1.00 18.21 86 PRO A CA 1
ATOM 837 C C . PRO A 1 89 ? 40.371 -7.648 6.736 1.00 17.75 86 PRO A C 1
ATOM 838 O O . PRO A 1 89 ? 39.796 -7.459 5.639 1.00 17.90 86 PRO A O 1
ATOM 842 N N . ALA A 1 90 ? 41.602 -7.223 7.002 1.00 17.81 87 ALA A N 1
ATOM 843 C CA . ALA A 1 90 ? 42.410 -6.568 5.984 1.00 17.60 87 ALA A CA 1
ATOM 844 C C . ALA A 1 90 ? 42.467 -7.417 4.715 1.00 17.75 87 ALA A C 1
ATOM 845 O O . ALA A 1 90 ? 42.462 -8.685 4.788 1.00 18.42 87 ALA A O 1
ATOM 847 N N . GLU A 1 91 ? 42.491 -6.715 3.575 1.00 17.80 88 GLU A N 1
ATOM 848 C CA . GLU A 1 91 ? 42.560 -7.340 2.249 1.00 19.04 88 GLU A CA 1
ATOM 849 C C . GLU A 1 91 ? 41.258 -7.999 1.794 1.00 19.36 88 GLU A C 1
ATOM 850 O O . GLU A 1 91 ? 41.232 -8.778 0.813 1.00 21.60 88 GLU A O 1
ATOM 856 N N . CYS A 1 92 ? 40.167 -7.659 2.459 1.00 19.41 89 CYS A N 1
ATOM 857 C CA . CYS A 1 92 ? 38.849 -8.089 2.002 1.00 18.30 89 CYS A CA 1
ATOM 858 C C . CYS A 1 92 ? 38.121 -6.846 1.474 1.00 17.59 89 CYS A C 1
ATOM 859 O O . CYS A 1 92 ? 37.976 -5.859 2.211 1.00 18.82 89 CYS A O 1
ATOM 862 N N . TRP A 1 93 ? 37.619 -6.904 0.239 1.00 16.71 90 TRP A N 1
ATOM 863 C CA . TRP A 1 93 ? 36.846 -5.767 -0.287 1.00 16.83 90 TRP A CA 1
ATOM 864 C C . TRP A 1 93 ? 35.498 -5.678 0.429 1.00 17.61 90 TRP A C 1
ATOM 865 O O . TRP A 1 93 ? 34.892 -6.700 0.734 1.00 17.54 90 TRP A O 1
ATOM 876 N N . PHE A 1 94 ? 35.015 -4.463 0.670 1.00 16.25 91 PHE A N 1
ATOM 877 C CA . PHE A 1 94 ? 33.733 -4.347 1.367 1.00 16.00 91 PHE A CA 1
ATOM 878 C C . PHE A 1 94 ? 33.103 -3.013 1.053 1.00 16.50 91 PHE A C 1
ATOM 879 O O . PHE A 1 94 ? 33.760 -2.078 0.536 1.00 16.78 91 PHE A O 1
ATOM 887 N N . TYR A 1 95 ? 31.823 -2.894 1.409 1.00 16.04 92 TYR A N 1
ATOM 888 C CA . TYR A 1 95 ? 31.191 -1.568 1.498 1.00 17.12 92 TYR A CA 1
ATOM 889 C C . TYR A 1 95 ? 29.856 -1.764 2.171 1.00 17.96 92 TYR A C 1
ATOM 890 O O . TYR A 1 95 ? 29.424 -2.879 2.367 1.00 20.58 92 TYR A O 1
ATOM 899 N N A SER A 1 96 ? 29.203 -0.670 2.536 0.60 17.85 93 SER A N 1
ATOM 900 N N B SER A 1 96 ? 29.172 -0.693 2.520 0.40 17.96 93 SER A N 1
ATOM 901 C CA A SER A 1 96 ? 27.903 -0.753 3.193 0.60 17.20 93 SER A CA 1
ATOM 902 C CA B SER A 1 96 ? 27.887 -0.882 3.168 0.40 17.36 93 SER A CA 1
ATOM 903 C C A SER A 1 96 ? 26.789 -0.333 2.243 0.60 17.09 93 SER A C 1
ATOM 904 C C B SER A 1 96 ? 26.765 -0.253 2.364 0.40 17.15 93 SER A C 1
ATOM 905 O O A SER A 1 96 ? 26.997 0.501 1.358 0.60 17.78 93 SER A O 1
ATOM 906 O O B SER A 1 96 ? 26.952 0.770 1.686 0.40 17.22 93 SER A O 1
ATOM 911 N N . ILE A 1 97 ? 25.591 -0.868 2.483 1.00 16.44 94 ILE A N 1
ATOM 912 C CA . ILE A 1 97 ? 24.354 -0.321 1.901 1.00 16.59 94 ILE A CA 1
ATOM 913 C C . ILE A 1 97 ? 23.466 0.075 3.073 1.00 16.37 94 ILE A C 1
ATOM 914 O O . ILE A 1 97 ? 23.232 -0.712 3.980 1.00 16.97 94 ILE A O 1
ATOM 919 N N . THR A 1 98 ? 23.017 1.331 3.080 1.00 15.49 95 THR A N 1
ATOM 920 C CA . THR A 1 98 ? 22.286 1.859 4.223 1.00 16.39 95 THR A CA 1
ATOM 921 C C . THR A 1 98 ? 21.072 2.651 3.774 1.00 16.27 95 THR A C 1
ATOM 922 O O . THR A 1 98 ? 20.908 2.874 2.568 1.00 17.78 95 THR A O 1
ATOM 926 N N . GLN A 1 99 ? 20.236 3.037 4.733 1.00 16.84 96 GLN A N 1
ATOM 927 C CA . GLN A 1 99 ? 19.023 3.786 4.445 1.00 17.55 96 GLN A CA 1
ATOM 928 C C . GLN A 1 99 ? 19.118 5.115 5.158 1.00 17.89 96 GLN A C 1
ATOM 929 O O . GLN A 1 99 ? 20.071 5.344 5.952 1.00 17.09 96 GLN A O 1
ATOM 935 N N . LYS A 1 100 ? 18.167 6.016 4.869 1.00 18.24 97 LYS A N 1
ATOM 936 C CA . LYS A 1 100 ? 18.372 7.390 5.328 1.00 19.40 97 LYS A CA 1
ATOM 937 C C . LYS A 1 100 ? 18.445 7.522 6.839 1.00 18.81 97 LYS A C 1
ATOM 938 O O . LYS A 1 100 ? 19.093 8.459 7.347 1.00 20.39 97 LYS A O 1
ATOM 944 N N . ASP A 1 101 ? 17.819 6.596 7.562 1.00 18.77 98 ASP A N 1
ATOM 945 C CA . ASP A 1 101 ? 17.849 6.637 9.032 1.00 18.97 98 ASP A CA 1
ATOM 946 C C . ASP A 1 101 ? 18.862 5.684 9.673 1.00 19.71 98 ASP A C 1
ATOM 947 O O . ASP A 1 101 ? 18.846 5.468 10.885 1.00 20.13 98 ASP A O 1
ATOM 952 N N . THR A 1 102 ? 19.724 5.102 8.860 1.00 17.06 99 THR A N 1
ATOM 953 C CA . THR A 1 102 ? 20.753 4.177 9.371 1.00 17.20 99 THR A CA 1
ATOM 954 C C . THR A 1 102 ? 21.889 4.902 10.090 1.00 17.58 99 THR A C 1
ATOM 955 O O . THR A 1 102 ? 22.381 5.936 9.603 1.00 17.93 99 THR A O 1
ATOM 959 N N . LYS A 1 103 ? 22.363 4.314 11.198 1.00 17.25 100 LYS A N 1
ATOM 960 C CA . LYS A 1 103 ? 23.555 4.803 11.872 1.00 16.04 100 LYS A CA 1
ATOM 961 C C . LYS A 1 103 ? 24.375 3.590 12.301 1.00 17.48 100 LYS A C 1
ATOM 962 O O . LYS A 1 103 ? 23.787 2.647 12.869 1.00 17.08 100 LYS A O 1
ATOM 984 N N . TYR A 1 106 ? 32.079 2.338 13.459 1.00 15.94 103 TYR A N 1
ATOM 985 C CA . TYR A 1 106 ? 33.147 1.409 13.065 1.00 15.84 103 TYR A CA 1
ATOM 986 C C . TYR A 1 106 ? 34.440 1.718 13.784 1.00 16.88 103 TYR A C 1
ATOM 987 O O . TYR A 1 106 ? 34.627 2.835 14.304 1.00 15.69 103 TYR A O 1
ATOM 996 N N . VAL A 1 107 ? 35.269 0.673 13.871 1.00 16.69 104 VAL A N 1
ATOM 997 C CA . VAL A 1 107 ? 36.543 0.737 14.570 1.00 16.04 104 VAL A CA 1
ATOM 998 C C . VAL A 1 107 ? 37.608 0.241 13.612 1.00 17.16 104 VAL A C 1
ATOM 999 O O . VAL A 1 107 ? 37.430 -0.776 12.944 1.00 16.81 104 VAL A O 1
ATOM 1003 N N . GLN A 1 108 ? 38.702 0.982 13.518 1.00 17.82 105 GLN A N 1
ATOM 1004 C CA . GLN A 1 108 ? 39.866 0.519 12.703 1.00 18.01 105 GLN A CA 1
ATOM 1005 C C . GLN A 1 108 ? 41.167 1.158 13.236 1.00 16.91 105 GLN A C 1
ATOM 1006 O O . GLN A 1 108 ? 41.138 1.936 14.171 1.00 17.32 105 GLN A O 1
ATOM 1012 N N . ASP A 1 109 ? 42.305 0.823 12.617 1.00 17.22 106 ASP A N 1
ATOM 1013 C CA . ASP A 1 109 ? 43.601 1.346 13.028 1.00 18.82 106 ASP A CA 1
ATOM 1014 C C . ASP A 1 109 ? 43.622 2.853 12.801 1.00 20.82 106 ASP A C 1
ATOM 1015 O O . ASP A 1 109 ? 43.022 3.345 11.842 1.00 22.83 106 ASP A O 1
ATOM 1020 N N . SER A 1 110 ? 44.262 3.596 13.694 1.00 21.00 107 SER A N 1
ATOM 1021 C CA . SER A 1 110 ? 44.244 5.067 13.586 1.00 22.62 107 SER A CA 1
ATOM 1022 C C . SER A 1 110 ? 45.081 5.605 12.462 1.00 25.40 107 SER A C 1
ATOM 1023 O O . SER A 1 110 ? 44.986 6.794 12.130 1.00 26.13 107 SER A O 1
ATOM 1026 N N A ASN A 1 111 ? 45.892 4.759 11.841 0.50 26.61 108 ASN A N 1
ATOM 1027 N N B ASN A 1 111 ? 45.918 4.751 11.917 0.50 26.28 108 ASN A N 1
ATOM 1028 C CA A ASN A 1 111 ? 46.619 5.173 10.626 0.50 29.51 108 ASN A CA 1
ATOM 1029 C CA B ASN A 1 111 ? 46.506 5.072 10.654 0.50 28.95 108 ASN A CA 1
ATOM 1030 C C A ASN A 1 111 ? 45.681 5.102 9.410 0.50 30.95 108 ASN A C 1
ATOM 1031 C C B ASN A 1 111 ? 45.352 4.947 9.657 0.50 30.33 108 ASN A C 1
ATOM 1032 O O A ASN A 1 111 ? 45.748 4.156 8.625 0.50 32.22 108 ASN A O 1
ATOM 1033 O O B ASN A 1 111 ? 44.929 3.830 9.292 0.50 29.59 108 ASN A O 1
ATOM 1042 N N . CYS A 1 112 ? 44.802 6.099 9.277 0.70 31.56 109 CYS A N 1
ATOM 1043 C CA . CYS A 1 112 ? 43.714 6.121 8.291 0.70 33.74 109 CYS A CA 1
ATOM 1044 C C . CYS A 1 112 ? 44.025 6.946 7.039 0.70 35.48 109 CYS A C 1
ATOM 1045 O O . CYS A 1 112 ? 43.115 7.492 6.392 0.70 36.54 109 CYS A O 1
ATOM 1048 N N . SER A 1 113 ? 45.304 7.035 6.682 0.80 36.18 110 SER A N 1
ATOM 1049 C CA . SER A 1 113 ? 45.657 7.515 5.355 0.80 37.26 110 SER A CA 1
ATOM 1050 C C . SER A 1 113 ? 45.138 6.506 4.323 0.80 37.37 110 SER A C 1
ATOM 1051 O O . SER A 1 113 ? 45.038 5.311 4.592 0.80 38.31 110 SER A O 1
ATOM 1062 N N . ASP A 1 115 ? 46.893 5.872 1.969 1.00 30.98 112 ASP A N 1
ATOM 1063 C CA . ASP A 1 115 ? 48.127 5.247 1.531 1.00 29.39 112 ASP A CA 1
ATOM 1064 C C . ASP A 1 115 ? 48.030 3.732 1.565 1.00 27.19 112 ASP A C 1
ATOM 1065 O O . ASP A 1 115 ? 48.696 3.061 0.786 1.00 28.38 112 ASP A O 1
ATOM 1070 N N A ASN A 1 116 ? 47.228 3.197 2.488 0.50 25.45 113 ASN A N 1
ATOM 1071 N N B ASN A 1 116 ? 47.217 3.187 2.461 0.50 24.89 113 ASN A N 1
ATOM 1072 C CA A ASN A 1 116 ? 47.176 1.750 2.681 0.50 24.21 113 ASN A CA 1
ATOM 1073 C CA B ASN A 1 116 ? 47.195 1.742 2.612 0.50 23.18 113 ASN A CA 1
ATOM 1074 C C A ASN A 1 116 ? 45.799 1.164 2.389 0.50 22.98 113 ASN A C 1
ATOM 1075 C C B ASN A 1 116 ? 45.781 1.193 2.444 0.50 22.41 113 ASN A C 1
ATOM 1076 O O A ASN A 1 116 ? 45.516 0.045 2.797 0.50 22.33 113 ASN A O 1
ATOM 1077 O O B ASN A 1 116 ? 45.455 0.147 2.998 0.50 22.05 113 ASN A O 1
ATOM 1086 N N . SER A 1 117 ? 44.963 1.933 1.689 1.00 21.10 114 SER A N 1
ATOM 1087 C CA . SER A 1 117 ? 43.626 1.481 1.305 1.00 20.32 114 SER A CA 1
ATOM 1088 C C . SER A 1 117 ? 43.373 1.845 -0.159 1.00 20.03 114 SER A C 1
ATOM 1089 O O . SER A 1 117 ? 44.116 2.635 -0.762 1.00 21.17 114 SER A O 1
ATOM 1092 N N . ASP A 1 118 ? 42.327 1.281 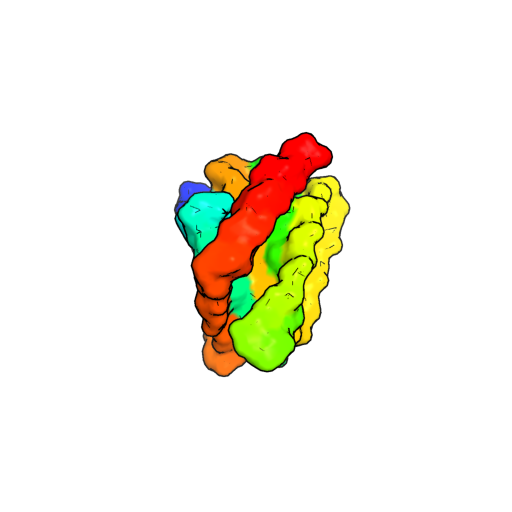-0.746 1.00 18.98 115 ASP A N 1
ATOM 1093 C CA . ASP A 1 118 ? 41.985 1.582 -2.128 1.00 18.98 115 ASP A CA 1
ATOM 1094 C C . ASP A 1 118 ? 40.481 1.476 -2.334 1.00 17.82 115 ASP A C 1
ATOM 1095 O O . ASP A 1 118 ? 39.797 0.823 -1.529 1.00 18.84 115 ASP A O 1
ATOM 1100 N N . PHE A 1 119 ? 39.976 2.113 -3.390 1.00 16.98 116 PHE A N 1
ATOM 1101 C CA . PHE A 1 119 ? 38.613 1.890 -3.870 1.00 17.39 116 PHE A CA 1
ATOM 1102 C C . PHE A 1 119 ? 38.675 1.277 -5.266 1.00 17.52 116 PHE A C 1
ATOM 1103 O O . PHE A 1 119 ? 39.670 1.445 -5.981 1.00 17.46 116 PHE A O 1
ATOM 1111 N N . CYS A 1 120 ? 37.628 0.572 -5.670 1.00 17.45 117 CYS A N 1
ATOM 1112 C CA . CYS A 1 120 ? 37.555 0.047 -7.026 1.00 17.73 117 CYS A CA 1
ATOM 1113 C C . CYS A 1 120 ? 36.106 0.087 -7.475 1.00 18.47 117 CYS A C 1
ATOM 1114 O O . CYS A 1 120 ? 35.201 -0.272 -6.689 1.00 17.83 117 CYS A O 1
ATOM 1117 N N . ASP A 1 121 ? 35.859 0.534 -8.706 1.00 18.02 118 ASP A N 1
ATOM 1118 C CA . ASP A 1 121 ? 34.503 0.578 -9.212 1.00 18.36 118 ASP A CA 1
ATOM 1119 C C . ASP A 1 121 ? 33.919 -0.819 -9.406 1.00 19.09 118 ASP A C 1
ATOM 1120 O O . ASP A 1 121 ? 34.624 -1.758 -9.800 1.00 20.85 118 ASP A O 1
ATOM 1125 N N . LEU A 1 122 ? 32.619 -0.916 -9.181 1.00 18.88 119 LEU A N 1
ATOM 1126 C CA . LEU A 1 122 ? 31.864 -2.076 -9.555 1.00 19.10 119 LEU A CA 1
ATOM 1127 C C . LEU A 1 122 ? 31.440 -1.902 -11.008 1.00 20.26 119 LEU A C 1
ATOM 1128 O O . LEU A 1 122 ? 31.216 -0.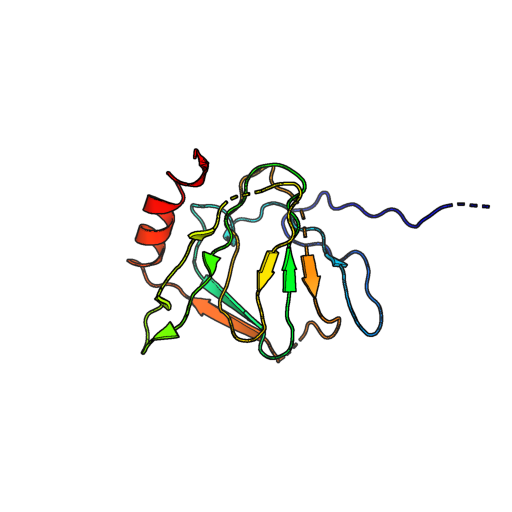778 -11.467 1.00 21.26 119 LEU A O 1
ATOM 1133 N N . SER A 1 123 ? 31.288 -3.024 -11.710 1.00 20.30 120 SER A N 1
ATOM 1134 C CA . SER A 1 123 ? 30.757 -2.964 -13.084 1.00 21.25 120 SER A CA 1
ATOM 1135 C C . SER A 1 123 ? 29.244 -2.686 -13.056 1.00 21.59 120 SER A C 1
ATOM 1136 O O . SER A 1 123 ? 28.599 -2.828 -11.995 1.00 20.17 120 SER A O 1
ATOM 1139 N N A LYS A 1 124 ? 28.651 -2.482 -14.240 0.50 21.41 121 LYS A N 1
ATOM 1140 N N B LYS A 1 124 ? 28.717 -2.171 -14.171 0.50 21.52 121 LYS A N 1
ATOM 1141 C CA A LYS A 1 124 ? 27.189 -2.349 -14.367 0.50 22.09 121 LYS A CA 1
ATOM 1142 C CA B LYS A 1 124 ? 27.307 -1.799 -14.260 0.50 21.79 121 LYS A CA 1
ATOM 1143 C C A LYS A 1 124 ? 26.407 -3.585 -13.913 0.50 20.42 121 LYS A C 1
ATOM 1144 C C B LYS A 1 124 ? 26.521 -3.023 -13.819 0.50 20.76 121 LYS A C 1
ATOM 1145 O O A LYS A 1 124 ? 25.404 -3.454 -13.193 0.50 19.79 121 LYS A O 1
ATOM 1146 O O B LYS A 1 124 ? 25.533 -2.930 -13.099 0.50 20.80 121 LYS A O 1
ATOM 1157 N N A GLU A 1 125 ? 26.825 -4.780 -14.331 0.60 19.59 122 GLU A N 1
ATOM 1158 N N B GLU A 1 125 ? 27.022 -4.190 -14.227 0.40 20.17 122 GLU A N 1
ATOM 1159 C CA A GLU A 1 125 ? 26.131 -5.996 -13.881 0.60 19.69 122 GLU A CA 1
ATOM 1160 C CA B GLU A 1 125 ? 26.388 -5.498 -14.017 0.40 21.19 122 GLU A CA 1
ATOM 1161 C C A GLU A 1 125 ? 26.302 -6.092 -12.373 0.60 18.94 122 GLU A C 1
ATOM 1162 C C B GLU A 1 125 ? 26.345 -5.890 -12.518 0.40 19.75 122 GLU A C 1
ATOM 11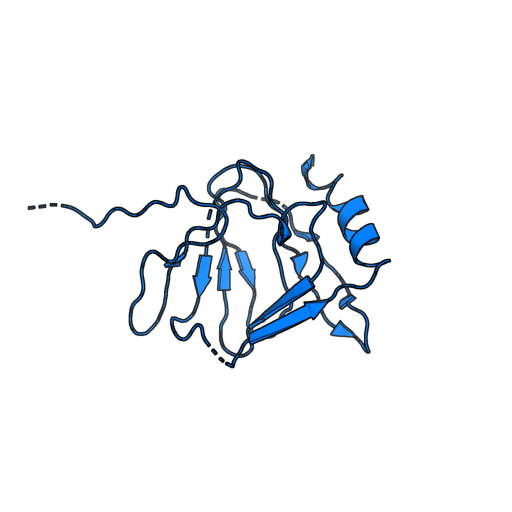63 O O A GLU A 1 125 ? 25.366 -6.501 -11.678 0.60 18.66 122 GLU A O 1
ATOM 1164 O O B GLU A 1 125 ? 25.307 -6.312 -11.994 0.40 20.30 122 GLU A O 1
ATOM 1175 N N . GLU A 1 126 ? 27.489 -5.753 -11.848 1.00 19.08 123 GLU A N 1
ATOM 1176 C CA . GLU A 1 126 ? 27.648 -5.938 -10.406 1.00 18.73 123 GLU A CA 1
ATOM 1177 C C . GLU A 1 126 ? 26.741 -5.028 -9.609 1.00 18.15 123 GLU A C 1
ATOM 1178 O O . GLU A 1 126 ? 26.161 -5.438 -8.607 1.00 17.99 123 GLU A O 1
ATOM 1184 N N . ILE A 1 127 ? 26.640 -3.766 -10.046 1.00 17.91 124 ILE A N 1
ATOM 1185 C CA . ILE A 1 127 ? 25.729 -2.831 -9.371 1.00 17.65 124 ILE A CA 1
ATOM 1186 C C . ILE A 1 127 ? 24.278 -3.349 -9.459 1.00 17.13 124 ILE A C 1
ATOM 1187 O O . ILE A 1 127 ? 23.605 -3.412 -8.428 1.00 17.30 124 ILE A O 1
ATOM 1192 N N . GLU A 1 128 ? 23.824 -3.758 -10.663 1.00 18.39 125 GLU A N 1
ATOM 1193 C CA . GLU A 1 128 ? 22.454 -4.230 -10.797 1.00 20.00 125 GLU A CA 1
ATOM 1194 C C . GLU A 1 128 ? 22.223 -5.470 -9.953 1.00 18.15 125 GLU A C 1
ATOM 1195 O O . GLU A 1 128 ? 21.169 -5.629 -9.342 1.00 18.91 125 GLU A O 1
ATOM 1201 N N . TYR A 1 129 ? 23.200 -6.376 -9.937 1.00 17.26 126 TYR A N 1
ATOM 1202 C CA . TYR A 1 129 ? 23.116 -7.601 -9.141 1.00 17.84 126 TYR A CA 1
ATOM 1203 C C . TYR A 1 129 ? 22.970 -7.266 -7.649 1.00 18.04 126 TYR A C 1
ATOM 1204 O O . TYR A 1 129 ? 22.105 -7.813 -6.920 1.00 18.35 126 TYR A O 1
ATOM 1213 N N . ILE A 1 130 ? 23.838 -6.374 -7.162 1.00 16.52 127 ILE A N 1
ATOM 1214 C CA . ILE A 1 130 ? 23.709 -5.978 -5.770 1.00 17.09 127 ILE A CA 1
ATOM 1215 C C . ILE A 1 130 ? 22.356 -5.330 -5.503 1.00 16.91 127 ILE A C 1
ATOM 1216 O O . ILE A 1 130 ? 21.727 -5.628 -4.479 1.00 18.49 127 ILE A O 1
ATOM 1221 N N . GLN A 1 131 ? 21.902 -4.417 -6.379 1.00 16.81 128 GLN A N 1
ATOM 1222 C CA . GLN A 1 131 ? 20.627 -3.733 -6.147 1.00 16.26 128 GLN A CA 1
ATOM 1223 C C . GLN A 1 131 ? 19.446 -4.743 -6.100 1.00 16.96 128 GLN A C 1
ATOM 1224 O O . GLN A 1 131 ? 18.583 -4.655 -5.232 1.00 17.72 128 GLN A O 1
ATOM 1230 N N . THR A 1 132 ? 19.419 -5.674 -7.054 1.00 16.48 129 THR A N 1
ATOM 1231 C CA . THR A 1 132 ? 18.346 -6.671 -7.094 1.00 16.57 129 THR A CA 1
ATOM 1232 C C . THR A 1 132 ? 18.269 -7.419 -5.769 1.00 17.80 129 THR A C 1
ATOM 1233 O O . THR A 1 132 ? 17.198 -7.577 -5.188 1.00 18.56 129 THR A O 1
ATOM 1237 N N . ASN A 1 133 ? 19.409 -7.901 -5.303 1.00 17.31 130 ASN A N 1
ATOM 1238 C CA . ASN A 1 133 ? 19.415 -8.773 -4.108 1.00 17.08 130 ASN A CA 1
ATOM 1239 C C . ASN A 1 133 ? 19.311 -7.976 -2.822 1.00 17.38 130 ASN A C 1
ATOM 1240 O O . ASN A 1 133 ? 18.656 -8.409 -1.867 1.00 18.85 130 ASN A O 1
ATOM 1245 N N . ALA A 1 134 ? 19.907 -6.785 -2.801 1.00 17.14 131 ALA A N 1
ATOM 1246 C CA . ALA A 1 134 ? 19.819 -5.949 -1.597 1.00 17.67 131 ALA A CA 1
ATOM 1247 C C . ALA A 1 134 ? 18.425 -5.402 -1.350 1.00 17.75 131 ALA A C 1
ATOM 1248 O O . ALA A 1 134 ? 18.010 -5.294 -0.191 1.00 18.61 131 ALA A O 1
ATOM 1250 N N A ARG A 1 135 ? 17.690 -5.062 -2.413 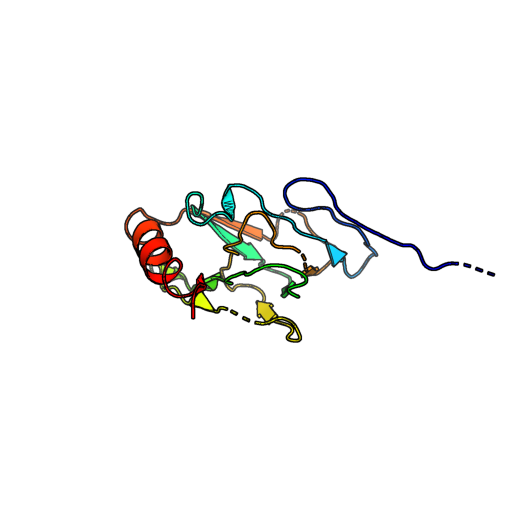0.50 17.68 132 ARG A N 1
ATOM 1251 N N B ARG A 1 135 ? 17.678 -5.069 -2.403 0.50 17.86 132 ARG A N 1
ATOM 1252 C CA A ARG A 1 135 ? 16.292 -4.640 -2.250 0.50 18.19 132 ARG A CA 1
ATOM 1253 C CA B ARG A 1 135 ? 16.306 -4.590 -2.183 0.50 18.71 132 ARG A CA 1
ATOM 1254 C C A ARG A 1 135 ? 15.572 -5.671 -1.405 0.50 17.60 132 ARG A C 1
ATOM 1255 C C B ARG A 1 135 ? 15.464 -5.660 -1.491 0.50 17.99 132 ARG A C 1
ATOM 1256 O O A ARG A 1 135 ? 14.915 -5.319 -0.421 0.50 17.24 132 ARG A O 1
ATOM 1257 O O B ARG A 1 135 ? 14.589 -5.312 -0.696 0.50 18.42 132 ARG A O 1
ATOM 1272 N N . LYS A 1 136 ? 15.739 -6.941 -1.769 1.00 17.30 133 LYS A N 1
ATOM 1273 C CA . LYS A 1 136 ? 15.013 -8.042 -1.104 1.00 16.20 133 LYS A CA 1
ATOM 1274 C C . LYS A 1 136 ? 15.561 -8.221 0.317 1.00 16.60 133 LYS A C 1
ATOM 1275 O O . LYS A 1 136 ? 14.805 -8.320 1.280 1.00 16.64 133 LYS A O 1
ATOM 1281 N N . LEU A 1 137 ? 16.893 -8.204 0.420 1.00 16.81 134 LEU A N 1
ATOM 1282 C CA . LEU A 1 137 ? 17.533 -8.532 1.692 1.00 16.98 134 LEU A CA 1
ATOM 1283 C C . LEU A 1 137 ? 17.144 -7.528 2.759 1.00 17.23 134 LEU A C 1
ATOM 1284 O O . LEU A 1 137 ? 16.991 -7.903 3.926 1.00 17.59 134 LEU A O 1
ATOM 1289 N N . PHE A 1 138 ? 16.984 -6.245 2.373 1.00 17.07 135 PHE A N 1
ATOM 1290 C CA . PHE A 1 138 ? 16.586 -5.233 3.356 1.00 18.73 135 PHE A CA 1
ATOM 1291 C C . PHE A 1 138 ? 15.282 -5.558 4.070 1.00 19.99 135 PHE A C 1
ATOM 1292 O O . PHE A 1 138 ? 15.090 -5.139 5.217 1.00 21.34 135 PHE A O 1
ATOM 1300 N N . GLU A 1 139 ? 14.439 -6.386 3.444 1.00 18.92 136 GLU A N 1
ATOM 1301 C CA . GLU A 1 139 ? 13.138 -6.676 3.996 1.00 19.71 136 GLU A CA 1
ATOM 1302 C C . GLU A 1 139 ? 13.066 -8.043 4.661 1.00 17.95 136 GLU A C 1
ATOM 1303 O O . GLU A 1 139 ? 12.014 -8.404 5.137 1.00 18.66 136 GLU A O 1
ATOM 1309 N N . LYS A 1 140 ? 14.176 -8.786 4.703 1.00 17.80 137 LYS A N 1
ATOM 1310 C CA . LYS A 1 140 ? 14.103 -10.176 5.243 1.00 19.28 137 LYS A CA 1
ATOM 1311 C C . LYS A 1 140 ? 14.286 -10.219 6.749 1.00 21.74 137 LYS A C 1
ATOM 1312 O O . LYS A 1 140 ? 14.695 -9.206 7.393 1.00 21.57 137 LYS A O 1
#

Radius of gyration: 15.12 Å; Cα contacts (8 Å, |Δi|>4): 301; chains: 1; bounding box: 35×28×53 Å

Solvent-accessible surface area: 8329 Å² total

CATH classification: 2.60.120.10

Foldseek 3Di:
DDDDDDDDPDAAKDWDDADQWKTDIKTAHDQCQALNNVWKWKFFQPKKKKDAWDDAWKKKWKWDADPHATDIDIDTDHPDMDIDGHPIIMDMHGDRTTMMMMTNPPDPGMDMDTHDP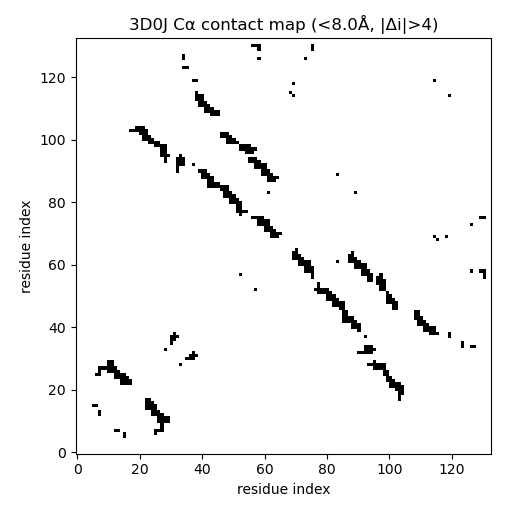VRSVVCSVVVVVVSVD

Sequence (133 aa):
AKKPDIYENNREGILCCVYKKNEEKWLLVCIKNWKKPDNDIEEGIIAHLEIHHSSTDEQFILSAGKAILLITAEEKENDKKFNIEELTLEEKKGKVYNVPAECWFYSSITQKDTKYVQDSNNCSDNNSDFCDLSKKEEEIEYIQTNARRKLFEK

Secondary structure (DSSP, 8-state):
---------SSSEEEEEE-SSEEEEEE---GGGBTTT--EEEEESS--EEE---SS-EEEEEEEEETTEEEEEEE--TT--EEE-TT-EEEEEE-TT---EEES-----EEEEEPPHHHHHHHHHHHHHHTT-

Organism: Clostridium acetobutylicum (strain ATCC 824 / DSM 792 / JCM 1419 / IAM 19013 / LMG 5710 / NBRC 13948 / NRRL B-527 / VKM B-1787 / 2291 / W) (NCBI:txid272562)